Protein AF-A0A9X2YBH7-F1 (afdb_monomer_lite)

Sequence (77 aa):
MPARVSPTDRVRAKIDELFASDRELPEILEEVARLGAQLLMQAALEAEVTEFLGRDRYQRTAAAPGAQPGSRNGYRA

Foldseek 3Di:
DPDPAAPLNVLVVVLVVLVPDPDDCVVCVVVNVVSVVVNVVSVVVQVVVCVQQQHHDPDDPVNRPPGDDDDDDDDDD

Structure (mmCIF, N/CA/C/O backbone):
data_AF-A0A9X2YBH7-F1
#
_entry.id   AF-A0A9X2YBH7-F1
#
loop_
_atom_site.group_PDB
_atom_site.id
_atom_site.type_symbol
_atom_site.label_atom_id
_atom_site.label_alt_id
_atom_site.label_comp_id
_atom_site.label_asym_id
_atom_site.label_entity_id
_atom_site.label_seq_id
_atom_site.pdbx_PDB_ins_code
_atom_site.Cartn_x
_atom_site.Cartn_y
_atom_site.Cartn_z
_atom_site.occupancy
_atom_site.B_iso_or_equiv
_atom_site.aut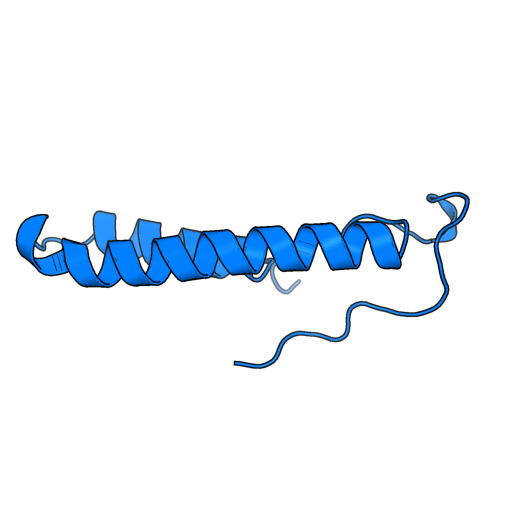h_seq_id
_atom_site.auth_comp_id
_atom_site.auth_asym_id
_atom_site.auth_atom_id
_atom_site.pdbx_PDB_model_num
ATOM 1 N N . MET A 1 1 ? 12.896 -17.639 4.869 1.00 44.16 1 MET A N 1
ATOM 2 C CA . MET A 1 1 ? 12.845 -16.537 3.880 1.00 44.16 1 MET A CA 1
ATOM 3 C C . MET A 1 1 ? 12.037 -15.407 4.500 1.00 44.16 1 MET A C 1
ATOM 5 O O . MET A 1 1 ? 10.934 -15.706 4.942 1.00 44.16 1 MET A O 1
ATOM 9 N N . PRO A 1 2 ? 12.546 -14.167 4.610 1.00 55.44 2 PRO A N 1
ATOM 10 C CA . PRO A 1 2 ? 11.734 -13.060 5.112 1.00 55.44 2 PRO A CA 1
ATOM 11 C C . PRO A 1 2 ? 10.523 -12.852 4.193 1.00 55.44 2 PRO A C 1
ATOM 13 O O . PRO A 1 2 ? 10.647 -12.950 2.968 1.00 55.44 2 PRO A O 1
ATOM 16 N N . ALA A 1 3 ? 9.352 -12.608 4.783 1.00 69.44 3 ALA A N 1
ATOM 17 C CA . ALA A 1 3 ? 8.124 -12.404 4.028 1.00 69.44 3 ALA A CA 1
ATOM 18 C C . ALA A 1 3 ? 8.267 -11.182 3.106 1.00 69.44 3 ALA A C 1
ATOM 20 O O . ALA A 1 3 ? 8.769 -10.125 3.497 1.00 69.44 3 ALA A O 1
ATOM 21 N N . ARG A 1 4 ? 7.832 -11.336 1.855 1.00 76.69 4 ARG A N 1
ATOM 22 C CA . ARG A 1 4 ? 7.891 -10.316 0.802 1.00 76.69 4 ARG A CA 1
ATOM 23 C C . ARG A 1 4 ? 6.788 -9.268 0.983 1.00 76.69 4 ARG A C 1
ATOM 25 O O . ARG A 1 4 ? 5.977 -9.058 0.096 1.00 76.69 4 ARG A O 1
ATOM 32 N N . VAL A 1 5 ? 6.770 -8.581 2.119 1.00 83.81 5 VAL A N 1
ATOM 33 C CA . VAL A 1 5 ? 5.688 -7.652 2.499 1.00 83.81 5 VAL A CA 1
ATOM 34 C C . VAL A 1 5 ? 5.952 -6.267 1.916 1.00 83.81 5 VAL A C 1
ATOM 36 O O . VAL A 1 5 ? 7.058 -5.739 2.089 1.00 83.81 5 VAL A O 1
ATOM 39 N N . SER A 1 6 ? 5.009 -5.709 1.157 1.00 89.94 6 SER A N 1
ATOM 40 C CA . SER A 1 6 ? 5.098 -4.321 0.680 1.00 89.94 6 SER A CA 1
ATOM 41 C C . SER A 1 6 ? 4.749 -3.341 1.811 1.00 89.94 6 SER A C 1
ATOM 43 O O . SER A 1 6 ? 4.099 -3.723 2.783 1.00 89.94 6 SER A O 1
ATOM 45 N N . PRO A 1 7 ? 5.193 -2.081 1.755 1.00 90.56 7 PRO A N 1
ATOM 46 C CA . PRO A 1 7 ? 4.690 -1.026 2.625 1.00 90.56 7 PRO A CA 1
ATOM 47 C C . PRO A 1 7 ? 3.169 -0.944 2.659 1.00 90.56 7 PRO A C 1
ATOM 49 O O . PRO A 1 7 ? 2.615 -0.820 3.748 1.00 90.56 7 PRO A O 1
ATOM 52 N N . THR A 1 8 ? 2.503 -1.062 1.508 1.00 93.75 8 THR A N 1
ATOM 53 C CA . THR A 1 8 ? 1.035 -1.087 1.430 1.00 93.75 8 THR A CA 1
ATOM 54 C C . THR A 1 8 ? 0.466 -2.244 2.254 1.00 93.75 8 THR A C 1
ATOM 56 O O . THR A 1 8 ? -0.437 -2.035 3.064 1.00 93.75 8 THR A O 1
ATOM 59 N N . ASP A 1 9 ? 1.053 -3.441 2.143 1.00 93.62 9 ASP A N 1
ATOM 60 C CA . ASP A 1 9 ? 0.648 -4.607 2.943 1.00 93.62 9 ASP A CA 1
ATOM 61 C C . ASP A 1 9 ? 0.879 -4.382 4.443 1.00 93.62 9 ASP A C 1
ATOM 63 O O . ASP A 1 9 ? 0.070 -4.808 5.262 1.00 93.62 9 ASP A O 1
ATOM 67 N N . ARG A 1 10 ? 1.956 -3.682 4.829 1.00 93.00 10 ARG A N 1
ATOM 68 C CA . ARG A 1 10 ? 2.215 -3.344 6.240 1.00 93.00 10 ARG A CA 1
ATOM 69 C C . ARG A 1 10 ? 1.174 -2.385 6.803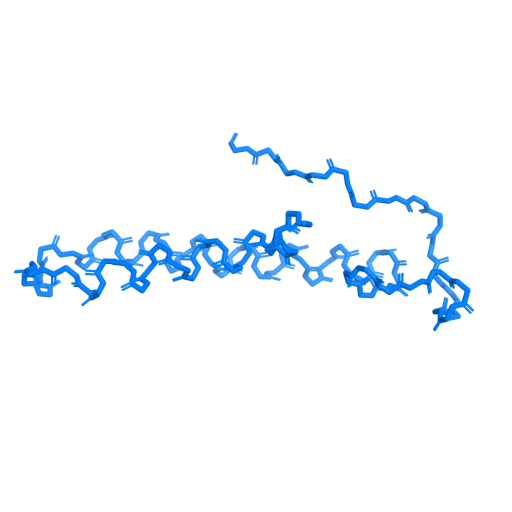 1.00 93.00 10 ARG A C 1
ATOM 71 O O . ARG A 1 10 ? 0.791 -2.536 7.956 1.00 93.00 10 ARG A O 1
ATOM 78 N N . VAL A 1 11 ? 0.750 -1.382 6.031 1.00 95.31 11 VAL A N 1
ATOM 79 C CA . VAL A 1 11 ? -0.295 -0.447 6.477 1.00 95.31 11 VAL A CA 1
ATOM 80 C C . VAL A 1 11 ? -1.637 -1.170 6.576 1.00 95.31 11 VAL A C 1
ATOM 82 O O . VAL A 1 11 ? -2.333 -0.996 7.570 1.00 95.31 11 VAL A O 1
ATOM 85 N N . ARG A 1 12 ? -1.960 -2.043 5.611 1.00 95.50 12 ARG A N 1
ATOM 86 C CA . ARG A 1 12 ? -3.165 -2.884 5.660 1.00 95.50 12 ARG A CA 1
ATOM 87 C C . ARG A 1 12 ? -3.186 -3.776 6.903 1.00 95.50 12 ARG A C 1
ATOM 89 O O . ARG A 1 12 ? -4.169 -3.747 7.626 1.00 95.50 12 ARG A O 1
ATOM 96 N N . ALA A 1 13 ? -2.079 -4.453 7.210 1.00 95.88 13 ALA A N 1
ATOM 97 C CA . ALA A 1 13 ? -1.974 -5.287 8.406 1.00 95.88 13 ALA A CA 1
ATOM 98 C C . ALA A 1 13 ? -2.232 -4.500 9.704 1.00 95.88 13 ALA A C 1
ATOM 100 O O . ALA A 1 13 ? -2.934 -4.989 10.577 1.00 95.88 13 ALA A O 1
ATOM 101 N N . LYS A 1 14 ? -1.742 -3.256 9.814 1.00 95.75 14 LYS A N 1
ATOM 102 C CA . LYS A 1 14 ? -2.028 -2.393 10.976 1.00 95.75 14 LYS A CA 1
ATOM 103 C C . LYS A 1 14 ? -3.504 -2.015 11.089 1.00 95.75 14 LYS A C 1
ATOM 105 O O . LYS A 1 14 ? -4.025 -1.902 12.192 1.00 95.75 14 LYS A O 1
ATOM 110 N N . ILE A 1 15 ? -4.164 -1.775 9.955 1.00 96.06 15 ILE A N 1
ATOM 111 C CA . ILE A 1 15 ? -5.606 -1.508 9.926 1.00 96.06 15 ILE A CA 1
ATOM 112 C C . ILE A 1 15 ? -6.360 -2.758 10.393 1.00 96.06 15 ILE A C 1
ATOM 114 O O . ILE A 1 15 ? -7.225 -2.654 11.257 1.00 96.06 15 ILE A O 1
ATOM 118 N N . ASP A 1 16 ? -5.991 -3.932 9.877 1.00 96.00 16 ASP A N 1
ATOM 119 C CA . ASP A 1 16 ? -6.590 -5.209 10.272 1.00 96.00 16 ASP A CA 1
ATOM 120 C C . ASP A 1 16 ? -6.381 -5.488 11.775 1.00 96.00 16 ASP A C 1
ATOM 122 O O . ASP A 1 16 ? -7.315 -5.899 12.457 1.00 96.00 16 ASP A O 1
ATOM 126 N N . GLU A 1 17 ? -5.194 -5.196 12.318 1.00 96.00 17 GLU A N 1
ATOM 127 C CA . GLU A 1 17 ? -4.887 -5.297 13.754 1.00 96.00 17 GLU A CA 1
ATOM 128 C C . GLU A 1 17 ? -5.768 -4.376 14.613 1.00 96.00 17 GLU A C 1
ATOM 130 O O . GLU A 1 17 ? -6.226 -4.794 15.676 1.00 96.00 17 GLU A O 1
ATOM 135 N N . LEU A 1 18 ? -6.050 -3.148 14.160 1.00 95.38 18 LEU A N 1
ATOM 136 C CA . LEU A 1 18 ? -6.960 -2.241 14.870 1.00 95.38 18 LEU A CA 1
ATOM 137 C C . LEU A 1 18 ? -8.388 -2.784 14.907 1.00 95.38 18 LEU A C 1
ATOM 139 O O . LEU A 1 18 ? -9.017 -2.765 15.962 1.00 95.38 18 LEU A O 1
ATOM 143 N N . PHE A 1 19 ? -8.891 -3.291 13.781 1.00 94.19 19 PHE A N 1
ATOM 144 C CA . PHE A 1 19 ? -10.232 -3.878 13.716 1.00 94.19 19 PHE A CA 1
ATOM 145 C C . PHE A 1 19 ? -10.348 -5.214 14.457 1.00 94.19 19 PHE A C 1
ATOM 147 O O . PHE A 1 19 ? -11.443 -5.577 14.872 1.00 94.19 19 PHE A O 1
ATOM 154 N N . ALA A 1 20 ? -9.244 -5.942 14.622 1.00 95.31 20 ALA A N 1
ATOM 155 C CA . ALA A 1 20 ? -9.193 -7.170 15.410 1.00 95.31 20 ALA A CA 1
ATOM 156 C C . ALA A 1 20 ? -9.048 -6.920 16.923 1.00 95.31 20 ALA A C 1
ATOM 158 O O . ALA A 1 20 ? -9.052 -7.879 17.693 1.00 95.31 20 ALA A O 1
ATOM 159 N N . SER A 1 21 ? -8.879 -5.665 17.352 1.00 93.88 21 SER A N 1
ATOM 160 C CA . SER A 1 21 ? -8.804 -5.310 18.771 1.00 93.88 21 SER A CA 1
ATOM 161 C C . SER A 1 21 ? -10.187 -5.296 19.433 1.00 93.88 21 SER A C 1
ATOM 163 O O . SER A 1 21 ? -11.192 -5.055 18.774 1.00 93.88 21 SER A O 1
ATOM 165 N N . ASP A 1 22 ? -10.236 -5.478 20.755 1.00 94.56 22 ASP A N 1
ATOM 166 C CA . ASP A 1 22 ? -11.478 -5.414 21.549 1.00 94.56 22 ASP A CA 1
ATOM 167 C C . ASP A 1 22 ? -11.976 -3.970 21.799 1.00 94.56 22 ASP A C 1
ATOM 169 O O . ASP A 1 22 ? -12.778 -3.728 22.701 1.00 94.56 22 ASP A O 1
ATOM 173 N N . ARG A 1 23 ? -11.467 -2.982 21.051 1.00 95.56 23 ARG A N 1
ATOM 174 C CA . ARG A 1 23 ? -11.838 -1.567 21.198 1.00 95.56 23 ARG A CA 1
ATOM 175 C C . ARG A 1 23 ? -13.073 -1.242 20.372 1.00 95.56 23 ARG A C 1
ATOM 177 O O . ARG A 1 23 ? -13.248 -1.730 19.257 1.00 95.56 23 ARG A O 1
ATOM 184 N N . GLU A 1 24 ? -13.894 -0.341 20.891 1.00 94.75 24 GLU A N 1
ATOM 185 C CA . GLU A 1 24 ? -15.086 0.126 20.190 1.00 94.75 24 GLU A CA 1
ATOM 186 C C . GLU A 1 24 ? -14.716 0.985 18.968 1.00 94.75 24 GLU A C 1
ATOM 188 O O . GLU A 1 24 ? -13.750 1.753 18.981 1.00 94.75 24 GLU A O 1
ATOM 193 N N . LEU A 1 25 ? -15.523 0.913 17.904 1.00 89.31 25 LEU A N 1
ATOM 194 C CA . LEU A 1 25 ? -15.255 1.623 16.645 1.00 89.31 25 LEU A CA 1
ATOM 195 C C . LEU A 1 25 ? -15.003 3.140 16.813 1.00 89.31 25 LEU A C 1
ATOM 197 O O . LEU A 1 25 ? -14.072 3.652 16.184 1.00 89.31 25 LEU A O 1
ATOM 201 N N . PRO A 1 26 ? -15.764 3.889 17.641 1.00 94.94 26 PRO A N 1
ATOM 202 C CA . PRO A 1 26 ? -15.506 5.312 17.856 1.00 94.94 26 PRO A CA 1
ATOM 203 C C . PRO A 1 26 ? -14.125 5.602 18.458 1.00 94.94 26 PRO A C 1
ATOM 205 O O . PRO A 1 26 ? -13.572 6.669 18.204 1.00 94.94 26 PRO A O 1
ATOM 208 N N . GLU A 1 27 ? -13.554 4.666 19.219 1.00 95.38 27 GLU A N 1
ATOM 209 C CA . GLU A 1 27 ? -12.246 4.832 19.858 1.00 95.38 27 GLU A CA 1
ATOM 210 C C . GLU A 1 27 ? -11.093 4.696 18.864 1.00 95.38 27 GLU A C 1
ATOM 212 O O . GLU A 1 27 ? -10.045 5.304 19.068 1.00 95.38 27 GLU A O 1
ATOM 217 N N . ILE A 1 28 ? -11.267 3.899 17.804 1.00 96.25 28 ILE A N 1
ATOM 218 C CA . ILE A 1 28 ? -10.227 3.632 16.796 1.00 96.25 28 ILE A CA 1
ATOM 219 C C . ILE A 1 28 ? -10.399 4.463 15.520 1.00 96.25 28 ILE A C 1
ATOM 221 O O . ILE A 1 28 ? -9.520 4.446 14.658 1.00 96.25 28 ILE A O 1
ATOM 225 N N . LEU A 1 29 ? -11.510 5.193 15.370 1.00 94.94 29 LEU A N 1
ATOM 226 C CA . LEU A 1 29 ? -11.871 5.864 14.118 1.00 94.94 29 LEU A CA 1
ATOM 227 C C . LEU A 1 29 ? -10.791 6.838 13.622 1.00 94.94 29 LEU A C 1
ATOM 229 O O . LEU A 1 29 ? -10.492 6.859 12.428 1.00 94.94 29 LEU A O 1
ATOM 233 N N . GLU A 1 30 ? -10.180 7.621 14.517 1.00 97.06 30 GLU A N 1
ATOM 234 C CA . GLU A 1 30 ? -9.096 8.540 14.141 1.00 97.06 30 GLU A CA 1
ATOM 235 C C . GLU A 1 30 ? -7.853 7.781 13.646 1.00 97.06 30 GLU A C 1
ATOM 237 O O . GLU A 1 30 ? -7.251 8.147 12.633 1.00 97.06 30 GLU A O 1
ATOM 242 N N . GLU A 1 31 ? -7.476 6.701 14.334 1.00 97.31 31 GLU A N 1
ATOM 243 C CA . GLU A 1 31 ? -6.326 5.868 13.972 1.00 97.31 31 GLU A CA 1
ATOM 244 C C . GLU A 1 31 ? -6.546 5.198 12.610 1.00 97.31 31 GLU A C 1
ATOM 246 O O . GLU A 1 31 ? -5.665 5.237 11.745 1.00 97.31 31 GLU A O 1
ATOM 251 N N . VAL A 1 32 ? -7.754 4.677 12.379 1.00 96.31 32 VAL A N 1
ATOM 252 C CA . VAL A 1 32 ? -8.175 4.110 11.093 1.00 96.31 32 VAL A CA 1
ATOM 253 C C . VAL A 1 32 ? -8.146 5.171 9.995 1.00 96.31 32 VAL A C 1
ATOM 255 O O . VAL A 1 32 ? -7.619 4.906 8.916 1.00 96.31 32 VAL A O 1
ATOM 258 N N . ALA A 1 33 ? -8.647 6.384 10.245 1.00 96.62 33 ALA A N 1
ATOM 259 C CA . ALA A 1 33 ? -8.626 7.464 9.256 1.00 96.62 33 ALA A CA 1
ATOM 260 C C . ALA A 1 33 ? -7.190 7.858 8.872 1.00 96.62 33 ALA A C 1
ATOM 262 O O . ALA A 1 33 ? -6.874 8.019 7.689 1.00 96.62 33 ALA A O 1
ATOM 263 N N . ARG A 1 34 ? -6.294 7.950 9.858 1.00 97.94 34 ARG A N 1
ATOM 264 C CA . ARG A 1 34 ? -4.873 8.254 9.652 1.00 97.94 34 ARG A CA 1
ATOM 265 C C . ARG A 1 34 ? -4.171 7.170 8.837 1.00 97.94 34 ARG A C 1
ATOM 267 O O . ARG A 1 34 ? -3.473 7.487 7.872 1.00 97.94 34 ARG A O 1
ATOM 274 N N . LEU A 1 35 ? -4.369 5.902 9.192 1.00 97.69 35 LEU A N 1
ATOM 275 C CA . LEU A 1 35 ? -3.812 4.777 8.439 1.00 97.69 35 LEU A CA 1
ATOM 276 C C . LEU A 1 35 ? -4.436 4.655 7.048 1.00 97.69 35 LEU A C 1
ATOM 278 O O . LEU A 1 35 ? -3.733 4.315 6.103 1.00 97.69 35 LEU A O 1
ATOM 282 N N . GLY A 1 36 ? -5.717 4.985 6.892 1.00 97.56 36 GLY A N 1
ATOM 283 C CA . GLY A 1 36 ? -6.395 5.038 5.599 1.00 97.56 36 GLY A CA 1
ATOM 284 C C . GLY A 1 36 ? -5.785 6.088 4.671 1.00 97.56 36 GLY A C 1
ATOM 285 O O . GLY A 1 36 ? -5.475 5.784 3.520 1.00 97.56 36 GLY A O 1
ATOM 286 N N . ALA A 1 37 ? -5.519 7.295 5.177 1.00 98.00 37 ALA A N 1
ATOM 287 C CA . ALA A 1 37 ? -4.811 8.329 4.421 1.00 98.00 37 ALA A CA 1
ATOM 288 C C . ALA A 1 37 ? -3.383 7.890 4.053 1.00 98.00 37 ALA A C 1
ATOM 290 O O . ALA A 1 37 ? -2.954 8.053 2.909 1.00 98.00 37 ALA A O 1
ATOM 291 N N . GLN A 1 38 ? -2.664 7.273 4.998 1.00 97.06 38 GLN A N 1
ATOM 292 C CA . GLN A 1 38 ? -1.341 6.706 4.737 1.00 97.06 38 GLN A CA 1
ATOM 293 C C . GLN A 1 38 ? -1.390 5.617 3.656 1.00 97.06 38 GLN A C 1
ATOM 295 O O . GLN A 1 38 ? -0.537 5.604 2.772 1.00 97.06 38 GLN A O 1
ATOM 300 N N . LEU A 1 39 ? -2.382 4.725 3.704 1.00 97.38 39 LEU A N 1
ATOM 301 C CA . LEU A 1 39 ? -2.571 3.651 2.732 1.00 97.38 39 LEU A CA 1
ATOM 302 C C . LEU A 1 39 ? -2.781 4.214 1.326 1.00 97.38 39 LEU A C 1
ATOM 304 O O . LEU A 1 39 ? -2.152 3.743 0.382 1.00 97.38 39 LEU A O 1
ATOM 308 N N . LEU A 1 40 ? -3.626 5.239 1.202 1.00 97.88 40 LEU A N 1
ATOM 309 C CA . LEU A 1 40 ? -3.921 5.906 -0.065 1.00 97.88 40 LEU A CA 1
ATOM 310 C C . LEU A 1 40 ? -2.650 6.493 -0.695 1.00 97.88 40 LEU A C 1
ATOM 312 O O . LEU A 1 40 ? -2.343 6.216 -1.854 1.00 97.88 40 LEU A O 1
ATOM 316 N N . MET A 1 41 ? -1.871 7.237 0.094 1.00 96.88 41 MET A N 1
ATOM 317 C CA . MET A 1 41 ? -0.609 7.827 -0.364 1.00 96.88 41 MET A CA 1
ATOM 318 C C . MET A 1 41 ? 0.440 6.763 -0.702 1.00 96.88 41 MET A C 1
ATOM 320 O O . MET A 1 41 ? 1.149 6.882 -1.700 1.00 96.88 41 MET A O 1
ATOM 324 N N . GLN A 1 42 ? 0.536 5.706 0.106 1.00 95.88 42 GLN A N 1
ATOM 325 C CA . GLN A 1 42 ? 1.503 4.635 -0.110 1.00 95.88 42 GLN A CA 1
ATOM 326 C C . GLN A 1 42 ? 1.188 3.829 -1.374 1.00 95.88 42 GLN A C 1
ATOM 328 O O . GLN A 1 42 ? 2.105 3.515 -2.132 1.00 95.88 42 GLN A O 1
ATOM 333 N N . ALA A 1 43 ? -0.092 3.546 -1.628 1.00 96.25 43 ALA A N 1
ATOM 334 C CA . ALA A 1 43 ? -0.535 2.867 -2.840 1.00 96.25 43 ALA A CA 1
ATOM 335 C C . ALA A 1 43 ? -0.228 3.699 -4.094 1.00 96.25 43 ALA A C 1
ATOM 337 O O . ALA A 1 43 ? 0.281 3.157 -5.074 1.00 96.25 43 ALA A O 1
ATOM 338 N N . ALA A 1 44 ? -0.464 5.016 -4.040 1.00 97.38 44 ALA A N 1
ATOM 339 C CA . ALA A 1 44 ? -0.113 5.923 -5.129 1.00 97.38 44 ALA A CA 1
ATOM 340 C C . ALA A 1 44 ? 1.401 5.909 -5.406 1.00 97.38 44 ALA A C 1
ATOM 342 O O . ALA A 1 44 ? 1.820 5.665 -6.533 1.00 97.38 44 ALA A O 1
ATOM 343 N N . LEU A 1 45 ? 2.237 6.063 -4.374 1.00 95.50 45 LEU A N 1
ATOM 344 C CA . LEU A 1 45 ? 3.697 6.014 -4.527 1.00 95.50 45 LEU A CA 1
ATOM 345 C C . LEU A 1 45 ? 4.198 4.671 -5.077 1.00 95.50 45 LEU A C 1
ATOM 347 O O . LEU A 1 45 ? 5.140 4.635 -5.867 1.00 95.50 45 LEU A O 1
ATOM 351 N N . GLU A 1 46 ? 3.605 3.550 -4.666 1.00 95.25 46 GLU A N 1
ATOM 352 C CA . GLU A 1 46 ? 3.988 2.238 -5.193 1.00 95.25 46 GLU A CA 1
ATOM 353 C C . GLU A 1 46 ? 3.619 2.054 -6.667 1.00 95.25 46 GLU A C 1
ATOM 355 O O . GLU A 1 46 ? 4.390 1.420 -7.398 1.00 95.25 46 GLU A O 1
ATOM 360 N N . ALA A 1 47 ? 2.494 2.623 -7.106 1.00 96.50 47 ALA A N 1
ATOM 361 C CA . ALA A 1 47 ? 2.119 2.659 -8.515 1.00 96.50 47 ALA A CA 1
ATOM 362 C C . ALA A 1 47 ? 3.138 3.475 -9.325 1.00 96.50 47 ALA A C 1
ATOM 364 O O . ALA A 1 47 ? 3.709 2.947 -10.278 1.00 96.50 47 ALA A O 1
ATOM 365 N N . GLU A 1 48 ? 3.480 4.681 -8.865 1.00 97.06 48 GLU A N 1
ATOM 366 C CA . GLU A 1 48 ? 4.478 5.553 -9.506 1.00 97.06 48 GLU A CA 1
ATOM 367 C C . GLU A 1 48 ? 5.854 4.880 -9.621 1.00 97.06 48 GLU A C 1
ATOM 369 O O . GLU A 1 48 ? 6.491 4.904 -10.671 1.00 97.06 48 GLU A O 1
ATOM 374 N N . VAL A 1 49 ? 6.329 4.208 -8.565 1.00 95.94 49 VAL A N 1
ATOM 375 C CA . VAL A 1 49 ? 7.611 3.478 -8.622 1.00 95.94 49 VAL A CA 1
ATOM 376 C C . VAL A 1 49 ? 7.545 2.304 -9.601 1.00 95.94 49 VAL A C 1
ATOM 378 O O . VAL A 1 49 ? 8.553 1.951 -10.219 1.00 95.94 49 VAL A O 1
ATOM 381 N N . THR A 1 50 ? 6.386 1.661 -9.719 1.00 96.25 50 THR A N 1
ATOM 382 C CA . THR A 1 50 ? 6.177 0.555 -10.658 1.00 96.25 50 THR A CA 1
ATOM 383 C C . THR A 1 50 ? 6.200 1.044 -12.096 1.00 96.25 50 THR A C 1
ATOM 385 O O . THR A 1 50 ? 6.904 0.442 -12.910 1.00 96.25 50 THR A O 1
ATOM 388 N N . GLU A 1 51 ? 5.531 2.159 -12.373 1.00 97.25 51 GLU A N 1
ATOM 389 C CA . GLU A 1 51 ? 5.574 2.845 -13.662 1.00 97.25 51 GLU A CA 1
ATOM 390 C C . GLU A 1 51 ? 6.998 3.305 -13.996 1.00 97.25 51 GLU A C 1
ATOM 392 O O . GLU A 1 51 ? 7.541 2.925 -15.032 1.00 97.25 51 GLU A O 1
ATOM 397 N N . PHE A 1 52 ? 7.660 4.006 -13.073 1.00 96.69 52 PHE A N 1
ATOM 398 C CA . PHE A 1 52 ? 9.027 4.495 -13.252 1.00 96.69 52 PHE A CA 1
ATOM 399 C C . PHE A 1 52 ? 10.025 3.369 -13.554 1.00 96.69 52 PHE A C 1
ATOM 401 O O . PHE A 1 52 ? 10.866 3.492 -14.443 1.00 96.69 52 PHE A O 1
ATOM 408 N N . LEU A 1 53 ? 9.955 2.250 -12.824 1.00 97.06 53 LEU A N 1
ATOM 409 C CA . LEU A 1 53 ? 10.850 1.109 -13.044 1.00 97.06 53 LEU A CA 1
ATOM 410 C C . LEU A 1 53 ? 10.431 0.227 -14.229 1.00 97.06 53 LEU A C 1
ATOM 412 O O . LEU A 1 53 ? 11.209 -0.654 -14.621 1.00 97.06 53 LEU A O 1
ATOM 416 N N . GLY A 1 54 ? 9.221 0.415 -14.758 1.00 97.69 54 GLY A N 1
ATOM 417 C CA . GLY A 1 54 ? 8.625 -0.405 -15.813 1.00 97.69 54 GLY A CA 1
ATOM 418 C C . GLY A 1 54 ? 8.465 -1.878 -15.433 1.00 97.69 54 GLY A C 1
ATOM 419 O O . GLY A 1 54 ? 8.536 -2.743 -16.304 1.00 97.69 54 GLY A O 1
ATOM 420 N N . ARG A 1 55 ? 8.357 -2.1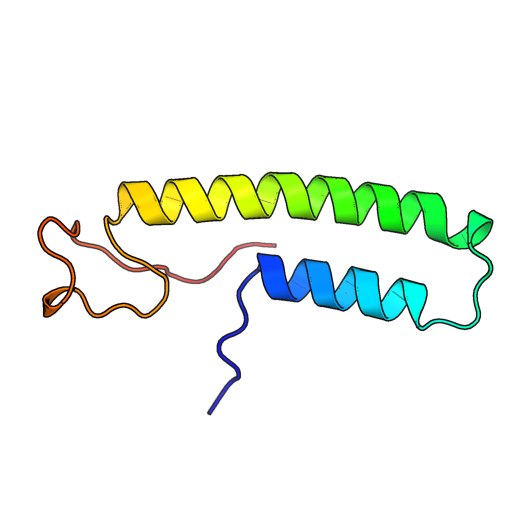94 -14.134 1.00 97.50 55 ARG A N 1
ATOM 421 C CA . ARG A 1 55 ? 8.199 -3.576 -13.649 1.00 97.50 55 ARG A CA 1
ATOM 422 C C . ARG A 1 55 ? 7.635 -3.664 -12.238 1.00 97.50 55 ARG A C 1
ATOM 424 O O . ARG A 1 55 ? 8.002 -2.886 -11.344 1.00 97.50 55 ARG A O 1
ATOM 431 N N . ASP A 1 56 ? 6.857 -4.711 -12.003 1.00 95.12 56 ASP A N 1
ATOM 432 C CA . ASP A 1 56 ? 6.266 -5.018 -10.707 1.00 95.12 56 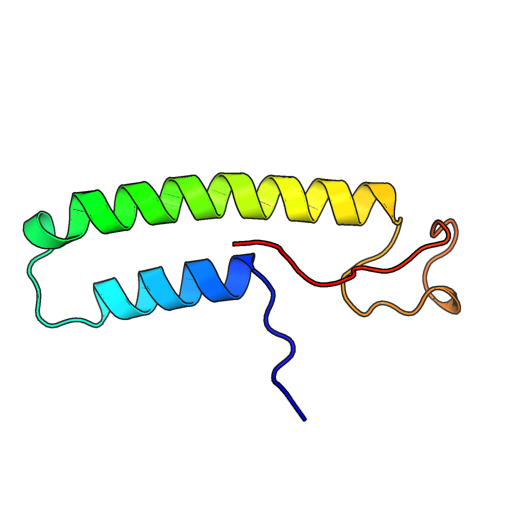ASP A CA 1
ATOM 433 C C . ASP A 1 56 ? 7.313 -5.363 -9.646 1.00 95.12 56 ASP A C 1
ATOM 435 O O . ASP A 1 56 ? 8.496 -5.640 -9.906 1.00 95.12 56 ASP A O 1
ATOM 439 N N . ARG A 1 57 ? 6.877 -5.345 -8.387 1.00 92.06 57 ARG A N 1
ATOM 440 C CA . ARG A 1 57 ? 7.722 -5.740 -7.264 1.00 92.06 57 ARG A CA 1
ATOM 441 C C . ARG A 1 57 ? 8.126 -7.210 -7.411 1.00 92.06 57 ARG A C 1
ATOM 443 O O . ARG A 1 57 ? 7.292 -8.090 -7.563 1.00 92.06 57 ARG A O 1
ATOM 450 N N . TYR A 1 58 ? 9.432 -7.471 -7.338 1.00 91.62 58 TYR A N 1
ATOM 451 C CA . TYR A 1 58 ? 10.052 -8.787 -7.560 1.00 91.62 58 TYR A CA 1
ATOM 452 C C . TYR A 1 58 ? 9.908 -9.383 -8.970 1.00 91.62 58 TYR A C 1
ATOM 454 O O . TYR A 1 58 ? 10.392 -10.498 -9.188 1.00 91.62 58 TYR A O 1
ATOM 462 N N . GLN A 1 59 ? 9.331 -8.665 -9.936 1.00 94.31 59 GLN A N 1
ATOM 463 C CA . GLN A 1 59 ? 9.406 -9.070 -11.336 1.00 94.31 59 GLN A CA 1
ATOM 464 C C . GLN A 1 59 ? 10.860 -8.983 -11.810 1.00 94.31 59 GLN A C 1
ATOM 466 O O . GLN A 1 59 ? 11.574 -8.010 -11.545 1.00 94.31 59 GLN A O 1
ATOM 471 N N . ARG A 1 60 ? 11.325 -10.030 -12.496 1.00 93.19 60 ARG A N 1
ATOM 472 C CA . ARG A 1 60 ? 12.679 -10.053 -13.056 1.00 93.19 60 ARG A CA 1
ATOM 473 C C . ARG A 1 60 ? 12.754 -9.088 -14.235 1.00 93.19 60 ARG A C 1
ATOM 475 O O . ARG A 1 60 ? 11.915 -9.168 -15.122 1.00 93.19 60 ARG A O 1
ATOM 482 N N . THR A 1 61 ? 13.799 -8.262 -14.296 1.00 94.19 61 THR A N 1
ATOM 483 C CA . THR A 1 61 ? 14.025 -7.312 -15.402 1.00 94.19 61 THR A CA 1
ATOM 484 C C . THR A 1 61 ? 14.018 -7.998 -16.771 1.00 94.19 61 THR A C 1
ATOM 486 O O . THR A 1 61 ? 13.396 -7.503 -17.697 1.00 94.19 61 THR A O 1
ATOM 489 N N . ALA A 1 62 ? 14.616 -9.190 -16.888 1.00 93.81 62 ALA A N 1
ATOM 490 C CA . ALA A 1 62 ? 14.614 -9.962 -18.137 1.00 93.81 62 ALA A CA 1
ATOM 491 C C . ALA A 1 62 ? 13.210 -10.400 -18.609 1.00 93.81 62 ALA A C 1
ATOM 493 O O . ALA A 1 62 ? 13.044 -10.758 -19.768 1.00 93.81 62 ALA A O 1
ATOM 494 N N . ALA A 1 63 ? 12.213 -10.387 -17.720 1.00 94.88 63 ALA A N 1
ATOM 495 C CA . ALA A 1 63 ? 10.821 -10.717 -18.018 1.00 94.88 63 ALA A CA 1
ATOM 496 C C . ALA A 1 63 ? 9.928 -9.468 -18.169 1.00 94.88 63 ALA A C 1
ATOM 498 O O . ALA A 1 63 ? 8.711 -9.609 -18.262 1.00 94.88 63 ALA A O 1
ATOM 499 N N . ALA A 1 64 ? 10.509 -8.263 -18.153 1.00 95.31 64 ALA A N 1
ATOM 500 C CA . ALA A 1 64 ? 9.805 -6.987 -18.255 1.00 95.31 64 ALA A CA 1
ATOM 501 C C . ALA A 1 64 ? 10.443 -6.126 -19.365 1.00 95.31 64 ALA A C 1
ATOM 503 O O . ALA A 1 64 ? 11.405 -5.394 -19.109 1.00 95.31 64 ALA A O 1
ATOM 504 N N . PRO A 1 65 ? 9.960 -6.236 -20.617 1.00 93.88 65 PRO A N 1
ATOM 505 C CA . PRO A 1 65 ? 10.443 -5.413 -21.723 1.00 93.88 65 PRO A CA 1
ATOM 506 C C . PRO A 1 65 ? 10.289 -3.921 -21.408 1.00 93.88 65 PRO A C 1
ATOM 508 O O . PRO A 1 65 ? 9.232 -3.490 -20.961 1.00 93.88 65 PRO A O 1
ATOM 511 N N . GLY A 1 66 ? 11.338 -3.130 -21.637 1.00 91.75 66 GLY A N 1
ATOM 512 C CA . GLY A 1 66 ? 11.325 -1.691 -21.340 1.00 91.75 66 GLY A 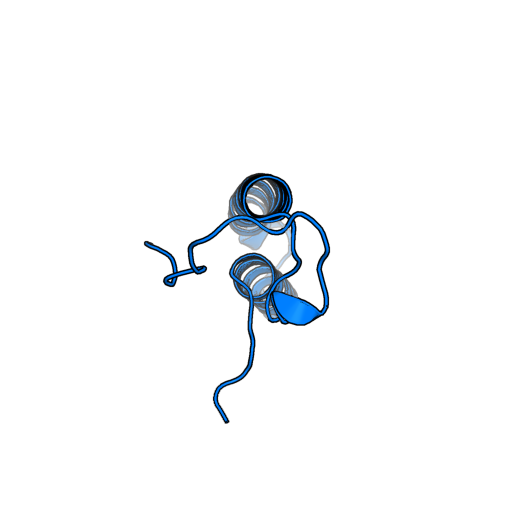CA 1
ATOM 513 C C . GLY A 1 66 ? 11.556 -1.329 -19.868 1.00 91.75 66 GLY A C 1
ATOM 514 O O . GLY A 1 66 ? 11.527 -0.147 -19.532 1.00 91.75 66 GLY A O 1
ATOM 515 N N . ALA A 1 67 ? 11.828 -2.305 -18.994 1.00 96.75 67 ALA A N 1
ATOM 516 C CA . ALA A 1 67 ? 12.172 -2.028 -17.605 1.00 96.75 67 ALA A CA 1
ATOM 517 C C . ALA A 1 67 ? 13.443 -1.172 -17.487 1.00 96.75 67 ALA A C 1
ATOM 519 O O . ALA A 1 67 ? 14.487 -1.481 -18.069 1.00 96.75 67 ALA A O 1
ATOM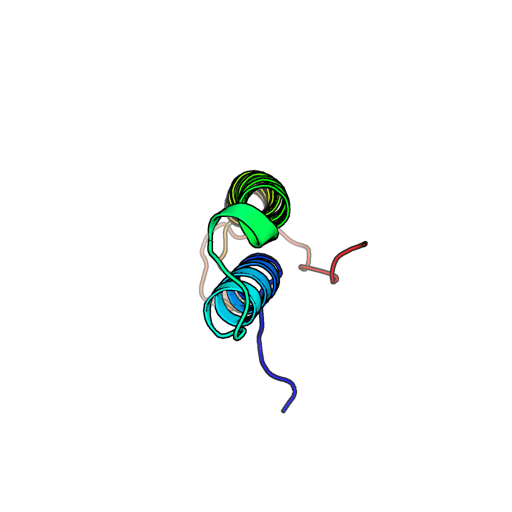 520 N N . GLN A 1 68 ? 13.363 -0.125 -16.669 1.00 96.12 68 GLN A N 1
ATOM 521 C CA . GLN A 1 68 ? 14.469 0.797 -16.423 1.00 96.12 68 GLN A CA 1
ATOM 522 C C . GLN A 1 68 ? 15.546 0.167 -15.520 1.00 96.12 68 GLN A C 1
ATOM 524 O O . GLN A 1 68 ? 15.236 -0.690 -14.675 1.00 96.12 68 GLN A O 1
ATOM 529 N N . PRO A 1 69 ? 16.821 0.587 -15.630 1.00 93.81 69 PRO A N 1
ATOM 530 C CA . PRO A 1 69 ? 17.841 0.218 -14.652 1.00 93.81 69 PRO A CA 1
ATOM 531 C C . PRO A 1 69 ? 17.480 0.728 -13.242 1.00 93.81 69 PRO A C 1
ATOM 533 O O . PRO A 1 69 ? 16.703 1.662 -13.077 1.00 93.81 69 PRO A O 1
ATOM 536 N N . GLY A 1 70 ? 18.055 0.112 -12.204 1.00 93.88 70 GLY A N 1
ATOM 537 C CA . GLY A 1 70 ? 17.816 0.473 -10.795 1.00 93.88 70 GLY A CA 1
ATOM 538 C C . GLY A 1 70 ? 17.098 -0.622 -10.005 1.00 93.88 70 GLY A C 1
ATOM 539 O O . GLY A 1 70 ? 16.754 -1.655 -10.565 1.00 93.88 70 GLY A O 1
ATOM 540 N N . SER A 1 71 ? 16.886 -0.422 -8.701 1.00 92.94 71 SER A N 1
ATOM 541 C CA . SER A 1 71 ? 16.260 -1.405 -7.799 1.00 92.94 71 SER A CA 1
ATOM 542 C C . SER A 1 71 ? 15.446 -0.714 -6.706 1.00 92.94 71 SER A C 1
ATOM 544 O O . SER A 1 71 ? 15.823 0.355 -6.234 1.00 92.94 71 SER A O 1
ATOM 546 N N . ARG A 1 72 ? 14.361 -1.354 -6.246 1.00 92.56 72 ARG A N 1
ATOM 547 C CA . ARG A 1 72 ? 13.646 -0.927 -5.030 1.00 92.56 72 ARG A CA 1
ATOM 548 C C . ARG A 1 72 ? 14.551 -1.192 -3.820 1.00 92.56 72 ARG A C 1
ATOM 550 O O . ARG A 1 72 ? 14.829 -2.353 -3.526 1.00 92.56 72 ARG A O 1
ATOM 557 N N . ASN A 1 73 ? 15.015 -0.142 -3.142 1.00 91.56 73 ASN A N 1
ATOM 558 C CA . ASN A 1 73 ? 16.034 -0.226 -2.086 1.00 91.56 73 ASN A CA 1
ATOM 559 C C . ASN A 1 73 ? 15.466 0.070 -0.688 1.00 91.56 73 ASN A C 1
ATOM 561 O O . ASN A 1 73 ? 15.915 0.973 0.015 1.00 91.56 73 ASN A O 1
ATOM 565 N N . GLY A 1 74 ? 14.438 -0.681 -0.300 1.00 87.88 74 GLY A N 1
ATOM 566 C CA . GLY A 1 74 ? 13.757 -0.464 0.973 1.00 87.88 74 GLY A CA 1
ATOM 567 C C . GLY A 1 74 ? 12.914 0.813 0.992 1.00 87.88 74 GLY A C 1
ATOM 568 O O . GLY A 1 74 ? 12.554 1.356 -0.050 1.00 87.88 74 GLY A O 1
ATOM 569 N N . TYR A 1 75 ? 12.555 1.241 2.200 1.00 85.88 75 TYR A N 1
ATOM 570 C CA . TYR A 1 75 ? 11.638 2.349 2.463 1.00 85.88 75 TYR A CA 1
ATOM 571 C C . TYR A 1 75 ? 12.119 3.091 3.712 1.00 85.88 75 TYR A C 1
ATOM 573 O O . TYR A 1 75 ? 12.754 2.480 4.576 1.00 85.88 75 TYR A O 1
ATOM 581 N N . ARG A 1 76 ? 11.818 4.387 3.820 1.00 83.38 76 ARG A N 1
ATOM 582 C CA . ARG A 1 76 ? 12.107 5.199 5.009 1.00 83.38 76 ARG A CA 1
ATOM 583 C C . ARG A 1 76 ? 10.807 5.439 5.781 1.00 83.38 76 ARG A C 1
ATOM 585 O O . ARG A 1 76 ? 9.780 5.682 5.153 1.00 83.38 76 ARG A O 1
ATOM 592 N N . ALA A 1 77 ? 10.883 5.307 7.105 1.00 61.97 77 ALA A N 1
ATOM 593 C CA . ALA A 1 77 ? 9.812 5.649 8.039 1.00 61.97 77 ALA A CA 1
ATOM 594 C C . ALA A 1 77 ? 9.922 7.114 8.467 1.00 61.97 77 ALA A C 1
ATOM 596 O O . ALA A 1 77 ? 11.075 7.608 8.522 1.00 61.97 77 ALA A O 1
#

pLDDT: mean 92.49, std 9.12, range [44.16, 98.0]

Organism: NCBI:txid318424

Secondary structure (DSSP, 8-state):
------HHHHHHHHHHHHHTSSS-HHHHHHHHHHHHHHHHHHHHHHHHHHHHHTS-TT--GGGSTTPPS--------

Radius of gyration: 15.92 Å; chains: 1; bounding box: 33×25×43 Å